Protein AF-A0A955EK49-F1 (afdb_monomer_lite)

Secondary structure (DSSP, 8-state):
-PPTT-S----TT-----EEE-GGG--S--SHHHHHHHHHHHHHHHS----S----TTS-HHHHHHHHHH--TTT------EEETTEEE-

Sequence (90 aa):
MPSRNAIKDYVSDSFYHIYNRGVEKRKIFLDERDYAVFLSYFKVALSERIDEDIENEALSVVEEARLRRLNLHKDIELVAYCLVPNHFHF

Foldseek 3Di:
DDDPPPDDDDDPPDDDKDKDFADVNAFPDPDPLSVLLVVVLVVLQADDPDVDCPPSVSDDPVSSVVSVVNNCHPVDDDDDKDDDGGMIID

Radius of gyration: 15.08 Å; chains: 1; bounding box: 27×43×32 Å

pLDDT: mean 87.12, std 10.48, range [56.5, 97.75]

Structure (mmCIF, N/CA/C/O backbone):
data_AF-A0A955EK49-F1
#
_entry.id   AF-A0A955EK49-F1
#
loop_
_atom_site.group_PDB
_atom_site.id
_atom_site.type_symbol
_atom_site.label_atom_id
_atom_site.label_alt_id
_atom_site.label_comp_id
_atom_site.label_asym_id
_atom_site.label_entity_id
_atom_site.label_seq_id
_atom_site.pdbx_PDB_ins_code
_atom_site.Cartn_x
_atom_site.Cartn_y
_atom_site.Cartn_z
_atom_site.occupancy
_atom_site.B_iso_or_equiv
_atom_site.auth_seq_id
_atom_site.auth_comp_id
_atom_site.auth_asym_id
_atom_site.auth_atom_id
_atom_site.pdbx_PDB_model_num
ATOM 1 N N . MET A 1 1 ? 4.221 -26.978 12.585 1.00 61.44 1 MET A N 1
ATOM 2 C CA . MET A 1 1 ? 3.751 -27.056 11.183 1.00 61.44 1 MET A CA 1
ATOM 3 C C . MET A 1 1 ? 4.208 -25.796 10.468 1.00 61.44 1 MET A C 1
ATOM 5 O O . MET A 1 1 ? 4.064 -24.738 11.073 1.00 61.44 1 MET A O 1
ATOM 9 N N . PRO A 1 2 ? 4.783 -25.876 9.258 1.00 74.12 2 PRO A N 1
ATOM 10 C CA . PRO A 1 2 ? 5.058 -24.680 8.469 1.00 74.12 2 PRO A CA 1
ATOM 11 C C . PRO A 1 2 ? 3.743 -23.958 8.153 1.00 74.12 2 PRO A C 1
ATOM 13 O O . PRO A 1 2 ? 2.692 -24.591 8.025 1.00 74.12 2 PRO A O 1
ATOM 16 N N . SER A 1 3 ? 3.785 -22.630 8.080 1.00 77.56 3 SER A N 1
ATOM 17 C CA . SER A 1 3 ? 2.625 -21.835 7.688 1.00 77.56 3 SER A CA 1
ATOM 18 C C . SER A 1 3 ? 2.188 -22.191 6.265 1.00 77.56 3 SER A C 1
ATOM 20 O O . SER A 1 3 ? 2.985 -22.606 5.420 1.00 77.56 3 SER A O 1
ATOM 22 N N . ARG A 1 4 ? 0.893 -22.027 5.984 1.00 74.12 4 ARG A N 1
ATOM 23 C CA . ARG A 1 4 ? 0.373 -22.132 4.616 1.00 74.12 4 ARG A CA 1
ATOM 24 C C . ARG A 1 4 ? 1.127 -21.125 3.731 1.00 74.12 4 ARG A C 1
ATOM 26 O O . ARG A 1 4 ? 1.349 -19.998 4.169 1.00 74.12 4 ARG A O 1
ATOM 33 N N . ASN A 1 5 ? 1.515 -21.532 2.521 1.00 72.81 5 ASN A N 1
ATOM 34 C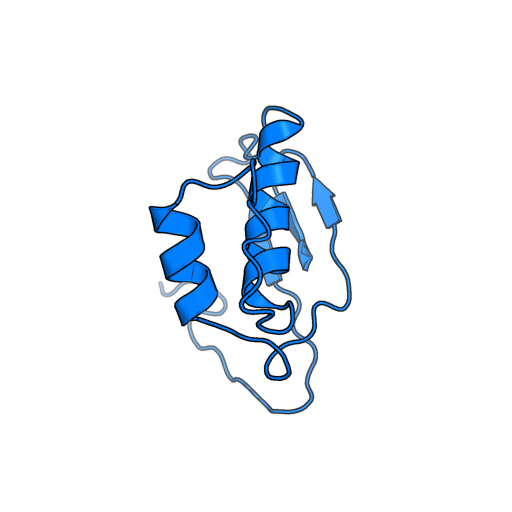 CA . ASN A 1 5 ? 2.293 -20.724 1.564 1.00 72.81 5 ASN A CA 1
ATOM 35 C C . ASN A 1 5 ? 3.711 -20.338 2.047 1.00 72.81 5 ASN A C 1
ATOM 37 O O . ASN A 1 5 ? 4.224 -19.277 1.693 1.00 72.81 5 ASN A O 1
ATOM 41 N N . ALA A 1 6 ? 4.345 -21.178 2.875 1.00 79.56 6 ALA A N 1
ATOM 42 C CA . ALA A 1 6 ? 5.736 -20.975 3.293 1.00 79.56 6 ALA A CA 1
ATOM 43 C C . ALA A 1 6 ? 6.735 -21.091 2.125 1.00 79.56 6 ALA A C 1
ATOM 45 O O . ALA A 1 6 ? 7.742 -20.387 2.114 1.00 79.56 6 ALA A O 1
ATOM 46 N N . ILE A 1 7 ? 6.443 -21.954 1.148 1.00 82.31 7 ILE A N 1
ATOM 47 C CA . ILE A 1 7 ? 7.179 -22.047 -0.117 1.00 82.31 7 ILE A CA 1
ATOM 48 C C . ILE A 1 7 ? 6.462 -21.141 -1.119 1.00 82.31 7 ILE A C 1
ATOM 50 O O . ILE A 1 7 ? 5.242 -21.236 -1.265 1.00 82.31 7 ILE A O 1
ATOM 54 N N . LYS A 1 8 ? 7.214 -20.238 -1.750 1.00 83.56 8 LYS A N 1
ATOM 55 C CA . LYS A 1 8 ? 6.706 -19.277 -2.729 1.00 83.56 8 LYS A CA 1
ATOM 56 C C . LYS A 1 8 ? 7.435 -19.494 -4.044 1.00 83.56 8 LYS A C 1
ATOM 58 O O . LYS A 1 8 ? 8.637 -19.250 -4.114 1.00 83.56 8 LYS A O 1
ATOM 63 N N . ASP A 1 9 ? 6.690 -19.917 -5.054 1.00 85.25 9 ASP A N 1
ATOM 64 C CA . ASP A 1 9 ? 7.190 -20.014 -6.417 1.00 85.25 9 ASP A CA 1
ATOM 65 C C . ASP A 1 9 ? 6.866 -18.704 -7.134 1.00 85.25 9 ASP A C 1
ATOM 67 O O . ASP A 1 9 ? 5.698 -18.342 -7.289 1.00 85.25 9 ASP A O 1
ATOM 71 N N . TYR A 1 10 ? 7.909 -17.972 -7.520 1.00 87.62 10 TYR A N 1
ATOM 72 C CA . TYR A 1 10 ? 7.777 -16.742 -8.289 1.00 87.62 10 TYR A CA 1
ATOM 73 C C . TYR A 1 10 ? 8.068 -17.031 -9.759 1.00 87.62 10 TYR A C 1
ATOM 75 O O . TYR A 1 10 ? 9.166 -17.439 -10.131 1.00 87.62 10 TYR A O 1
ATOM 83 N N . VAL A 1 11 ? 7.055 -16.812 -10.579 1.00 92.38 11 VAL A N 1
ATOM 84 C CA . VAL A 1 11 ? 7.048 -16.891 -12.036 1.00 92.38 11 VAL A CA 1
ATOM 85 C C . VAL A 1 11 ? 6.969 -15.476 -12.614 1.00 92.38 11 VAL A C 1
ATOM 87 O O . VAL A 1 11 ? 6.290 -14.611 -12.047 1.00 92.38 11 VAL A O 1
ATOM 90 N N . SER A 1 12 ? 7.664 -15.244 -13.730 1.00 91.50 12 SER A N 1
ATOM 91 C CA . SER A 1 12 ? 7.595 -13.988 -14.482 1.00 91.50 12 SER A CA 1
ATOM 92 C C . SER A 1 12 ? 6.193 -13.743 -15.051 1.00 91.50 12 SER A C 1
ATOM 94 O O . SER A 1 12 ? 5.406 -14.678 -15.214 1.00 91.50 12 SER A O 1
ATOM 96 N N . ASP A 1 13 ? 5.880 -12.475 -15.332 1.00 91.00 13 ASP A N 1
ATOM 97 C CA . ASP A 1 13 ? 4.657 -12.047 -16.034 1.00 91.00 13 ASP A CA 1
ATOM 98 C C . ASP A 1 13 ? 3.351 -12.584 -15.419 1.00 91.00 13 ASP A C 1
ATOM 100 O O . ASP A 1 13 ? 2.381 -12.894 -16.111 1.00 91.00 13 ASP A O 1
ATOM 104 N N . SER A 1 14 ? 3.339 -12.737 -14.094 1.00 93.81 14 SER A N 1
ATOM 105 C CA . SER A 1 14 ? 2.246 -13.354 -13.344 1.00 93.81 14 SER A CA 1
ATOM 106 C C . SER A 1 14 ? 1.666 -12.393 -12.311 1.00 93.81 14 SER A C 1
ATOM 108 O O . SER A 1 14 ? 2.380 -11.585 -11.721 1.00 93.81 14 SER A O 1
ATOM 110 N N . PHE A 1 15 ? 0.364 -12.521 -12.053 1.00 94.69 15 PHE A N 1
ATOM 111 C CA . PHE A 1 15 ? -0.335 -11.736 -11.037 1.00 94.69 15 PHE A CA 1
ATOM 112 C C . PHE A 1 15 ? -0.344 -12.477 -9.701 1.00 94.69 15 PHE A C 1
ATOM 114 O O . PHE A 1 15 ? -0.691 -13.658 -9.634 1.00 94.69 15 PHE A O 1
ATOM 121 N N . TYR A 1 16 ? -0.018 -11.763 -8.626 1.00 93.25 16 TYR A N 1
ATOM 122 C CA . TYR A 1 16 ? -0.028 -12.295 -7.268 1.00 93.25 16 TYR A CA 1
ATOM 123 C C . TYR A 1 16 ? -1.012 -11.514 -6.420 1.00 93.25 16 TYR A C 1
ATOM 125 O O . TYR A 1 16 ? -0.969 -10.292 -6.398 1.00 93.25 16 TYR A O 1
ATOM 133 N N . HIS A 1 17 ? -1.847 -12.242 -5.684 1.00 92.62 17 HIS A N 1
ATOM 134 C CA . HIS A 1 17 ? -2.711 -11.656 -4.673 1.00 92.62 17 HIS A CA 1
ATOM 135 C C . HIS A 1 17 ? -2.023 -11.742 -3.307 1.00 92.62 17 HIS A C 1
ATOM 137 O O . HIS A 1 17 ? -1.857 -12.828 -2.739 1.00 92.62 17 HIS A O 1
ATOM 143 N N . ILE A 1 18 ? -1.618 -10.595 -2.778 1.00 92.19 18 ILE A N 1
ATOM 144 C CA . ILE A 1 18 ? -0.964 -10.454 -1.484 1.00 92.19 18 ILE A CA 1
ATOM 145 C C . ILE A 1 18 ? -1.989 -9.938 -0.486 1.00 92.19 18 ILE A C 1
ATOM 147 O O . ILE A 1 18 ? -2.679 -8.950 -0.713 1.00 92.19 18 ILE A O 1
ATOM 151 N N . TYR A 1 19 ? -2.070 -10.589 0.668 1.00 93.62 19 TYR A N 1
ATOM 152 C CA . TYR A 1 19 ? -2.948 -10.141 1.735 1.00 93.62 19 TYR A CA 1
ATOM 153 C C . TYR A 1 19 ? -2.292 -10.324 3.094 1.00 93.62 19 TYR A C 1
ATOM 155 O O . TYR A 1 19 ? -1.509 -11.251 3.323 1.00 93.62 19 TYR A O 1
ATOM 163 N N . ASN A 1 20 ? -2.643 -9.441 4.019 1.00 94.25 20 ASN A N 1
ATOM 164 C CA . ASN A 1 20 ? -2.289 -9.584 5.421 1.00 94.25 20 ASN A CA 1
ATOM 165 C C . ASN A 1 20 ? -3.446 -9.101 6.295 1.00 94.25 20 ASN A C 1
ATOM 167 O O . ASN A 1 20 ? -4.252 -8.269 5.882 1.00 94.25 20 ASN A O 1
ATOM 171 N N . ARG A 1 21 ? -3.542 -9.641 7.508 1.00 94.75 21 ARG A N 1
ATOM 172 C CA . ARG A 1 21 ? -4.594 -9.332 8.474 1.00 94.75 21 ARG A CA 1
ATOM 173 C C . ARG A 1 21 ? -3.978 -9.130 9.849 1.00 94.75 21 ARG A C 1
ATOM 175 O O . ARG A 1 21 ? -3.087 -9.874 10.248 1.00 94.75 21 ARG A O 1
ATOM 182 N N . GLY A 1 22 ? -4.510 -8.162 10.591 1.00 95.62 22 GLY A N 1
ATOM 183 C CA . GLY A 1 22 ? -4.103 -7.898 11.963 1.00 95.62 22 GLY A CA 1
ATOM 184 C C . GLY A 1 22 ? -4.211 -9.141 12.842 1.00 95.62 22 GLY A C 1
ATOM 185 O O . GLY A 1 22 ? -5.190 -9.894 12.775 1.00 95.62 22 GLY A O 1
ATOM 186 N N . VAL A 1 23 ? -3.203 -9.347 13.690 1.00 94.69 23 VAL A N 1
ATOM 187 C CA . VAL A 1 23 ? -3.214 -10.398 14.713 1.00 94.69 23 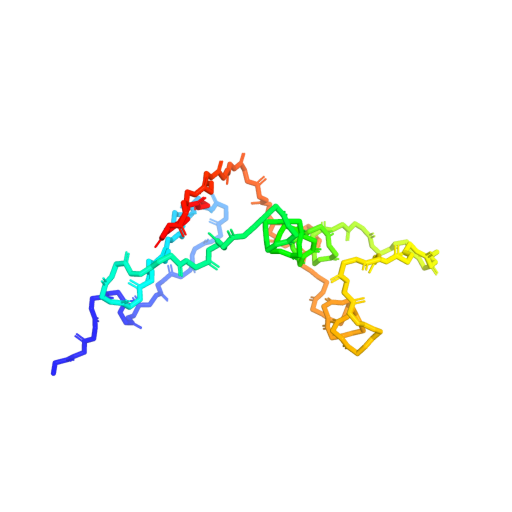VAL A CA 1
ATOM 188 C C . VAL A 1 23 ? -4.465 -10.234 15.574 1.00 94.69 23 VAL A C 1
ATOM 190 O O . VAL A 1 23 ? -4.803 -9.118 15.974 1.00 94.69 23 VAL A O 1
ATOM 193 N N . GLU A 1 24 ? -5.173 -11.340 15.816 1.00 96.12 24 GLU A N 1
ATOM 194 C CA . GLU A 1 24 ? -6.473 -11.348 16.510 1.00 96.12 24 GLU A CA 1
ATOM 195 C C . GLU A 1 24 ? -7.542 -10.467 15.837 1.00 96.12 24 GLU A C 1
ATOM 197 O O . GLU A 1 24 ? -8.475 -9.994 16.478 1.00 96.12 24 GLU A O 1
ATOM 202 N N . LYS A 1 25 ? -7.427 -10.244 14.518 1.00 94.25 25 LYS A N 1
ATOM 203 C CA . LYS A 1 25 ? -8.326 -9.391 13.716 1.00 94.25 25 LYS A CA 1
ATOM 204 C C . LYS A 1 25 ? -8.383 -7.933 14.189 1.00 94.25 25 LYS A C 1
ATOM 206 O O . LYS A 1 25 ? -9.330 -7.224 13.836 1.00 94.25 25 LYS A O 1
ATOM 211 N N . ARG A 1 26 ? -7.391 -7.489 14.965 1.00 97.31 26 ARG A N 1
ATOM 212 C CA . ARG A 1 26 ? -7.287 -6.107 15.440 1.00 97.31 26 ARG A CA 1
ATOM 213 C C . ARG A 1 26 ? -7.117 -5.145 14.269 1.00 97.31 26 ARG A C 1
ATOM 215 O O . ARG A 1 26 ? -6.595 -5.521 13.218 1.00 97.31 26 ARG A O 1
ATOM 222 N N . LYS A 1 27 ? -7.581 -3.909 14.463 1.00 97.69 27 LYS A N 1
ATOM 223 C CA . LYS A 1 27 ? -7.364 -2.837 13.492 1.00 97.69 27 LYS A CA 1
ATOM 224 C C . LYS A 1 27 ? -5.860 -2.595 13.339 1.00 97.69 27 LYS A C 1
ATOM 226 O O . LYS A 1 27 ? -5.145 -2.556 14.336 1.00 97.69 27 LYS A O 1
ATOM 231 N N . ILE A 1 28 ? -5.421 -2.482 12.094 1.00 97.19 28 ILE A N 1
ATOM 232 C CA . ILE A 1 28 ? -4.051 -2.134 11.698 1.00 97.19 28 ILE A CA 1
ATOM 233 C C . ILE A 1 28 ? -3.982 -0.723 11.109 1.00 97.19 28 ILE A C 1
ATOM 235 O O . ILE A 1 28 ? -2.912 -0.138 11.107 1.00 97.19 28 ILE A O 1
ATOM 239 N N . PHE A 1 29 ? -5.124 -0.186 10.670 1.00 97.75 29 PHE A N 1
ATOM 240 C CA . PHE A 1 29 ? -5.299 1.219 10.331 1.00 97.75 29 PHE A CA 1
ATOM 241 C C . PHE A 1 29 ? -6.289 1.823 11.333 1.00 97.75 29 PHE A C 1
ATOM 243 O O . PHE A 1 29 ? -7.468 1.440 11.372 1.00 97.75 29 PHE A O 1
ATOM 250 N N . LEU A 1 30 ? -5.789 2.685 12.211 1.00 97.44 30 LEU A N 1
ATOM 251 C CA . LEU A 1 30 ? -6.533 3.320 13.297 1.00 97.44 30 LEU A CA 1
ATOM 252 C C . LEU A 1 30 ? -7.090 4.677 12.871 1.00 97.44 30 LEU A C 1
ATOM 254 O O . LEU A 1 30 ? -8.195 5.024 13.292 1.00 97.44 30 LEU A O 1
ATOM 258 N N . ASP A 1 31 ? -6.366 5.387 12.010 1.00 97.06 31 ASP A N 1
ATOM 259 C CA . ASP A 1 31 ? -6.751 6.678 11.449 1.00 97.06 31 ASP A CA 1
ATOM 260 C C . ASP A 1 31 ? -6.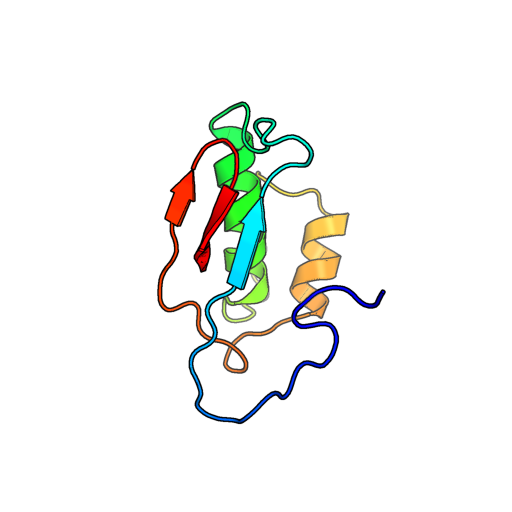393 6.795 9.955 1.00 97.06 31 ASP A C 1
ATOM 262 O O . ASP A 1 31 ? -5.846 5.872 9.353 1.00 97.06 31 ASP A O 1
ATOM 266 N N . GLU A 1 32 ? -6.748 7.922 9.333 1.00 95.19 32 GLU A N 1
ATOM 267 C CA . GLU A 1 32 ? -6.477 8.199 7.913 1.00 95.19 32 GLU A CA 1
ATOM 268 C C . GLU A 1 32 ? -4.980 8.322 7.599 1.00 95.19 32 GLU A C 1
ATOM 270 O O . GLU A 1 32 ? -4.549 8.001 6.487 1.00 95.19 32 GLU A O 1
ATOM 275 N N . ARG A 1 33 ? -4.173 8.743 8.581 1.00 94.44 33 ARG A N 1
ATOM 276 C CA . ARG A 1 33 ? -2.727 8.883 8.417 1.00 94.44 33 ARG A CA 1
ATOM 277 C C . ARG A 1 33 ? -2.084 7.517 8.235 1.00 94.44 33 ARG A C 1
ATOM 279 O O . ARG A 1 33 ? -1.218 7.391 7.375 1.00 94.44 33 ARG A O 1
ATOM 286 N N . ASP A 1 34 ? -2.543 6.493 8.950 1.00 95.50 34 ASP A N 1
ATOM 287 C CA . ASP A 1 34 ? -2.041 5.126 8.779 1.00 95.50 34 ASP A CA 1
ATOM 288 C C . ASP A 1 34 ? -2.205 4.630 7.332 1.00 95.50 34 ASP A C 1
ATOM 290 O O . ASP A 1 34 ? -1.284 4.037 6.769 1.00 95.50 34 ASP A O 1
ATOM 294 N N . TYR A 1 35 ? -3.350 4.908 6.694 1.00 95.81 35 TYR A N 1
ATOM 295 C CA . TYR A 1 35 ? -3.566 4.557 5.284 1.00 95.81 35 TYR A CA 1
ATOM 296 C C . TYR A 1 35 ? -2.628 5.337 4.360 1.00 95.81 35 TYR A C 1
ATOM 298 O O . TYR A 1 35 ? -2.052 4.755 3.438 1.00 95.81 35 TYR A O 1
ATOM 306 N N . ALA A 1 36 ? -2.459 6.640 4.609 1.00 93.81 36 ALA A N 1
ATOM 307 C CA . ALA A 1 36 ? -1.590 7.496 3.809 1.00 93.81 36 ALA A CA 1
ATOM 308 C C . ALA A 1 36 ? -0.131 7.028 3.876 1.00 93.81 36 ALA A C 1
ATOM 310 O O . ALA A 1 36 ? 0.487 6.826 2.834 1.00 93.81 36 ALA A O 1
ATOM 311 N N . VAL A 1 37 ? 0.389 6.777 5.082 1.00 92.31 37 VAL A N 1
ATOM 312 C CA . VAL A 1 37 ? 1.738 6.236 5.314 1.00 92.31 37 VAL A CA 1
ATOM 313 C C . VAL A 1 37 ? 1.897 4.883 4.627 1.00 92.31 37 VAL A C 1
ATOM 315 O O . VAL A 1 37 ? 2.879 4.647 3.930 1.00 92.31 37 VAL A O 1
ATOM 318 N N . PHE A 1 38 ? 0.907 3.999 4.752 1.00 94.50 38 PHE A N 1
ATOM 319 C CA . PHE A 1 38 ? 0.980 2.677 4.146 1.00 94.50 38 PHE A CA 1
ATOM 320 C C . PHE A 1 38 ? 1.073 2.724 2.614 1.00 94.50 38 PHE A C 1
ATOM 322 O O . PHE A 1 38 ? 1.924 2.059 2.023 1.00 94.50 38 PHE A O 1
ATOM 329 N N . LEU A 1 39 ? 0.238 3.539 1.963 1.00 93.19 39 LEU A N 1
ATOM 330 C CA . LEU A 1 39 ? 0.268 3.728 0.508 1.00 93.19 39 LEU A CA 1
ATOM 331 C C . LEU A 1 39 ? 1.523 4.467 0.037 1.00 93.19 39 LEU A C 1
ATOM 333 O O . LEU A 1 39 ? 2.007 4.224 -1.072 1.00 93.19 39 LEU A O 1
ATOM 337 N N . SER A 1 40 ? 2.077 5.343 0.873 1.00 91.25 40 SER A N 1
ATOM 338 C CA . SER A 1 40 ? 3.272 6.108 0.543 1.00 91.25 40 SER A CA 1
ATOM 339 C C . SER A 1 40 ? 4.497 5.201 0.349 1.00 91.25 40 SER A C 1
ATOM 341 O O . SER A 1 40 ? 5.313 5.481 -0.532 1.00 91.25 40 SER A O 1
ATOM 343 N N . TYR A 1 41 ? 4.578 4.066 1.062 1.00 90.56 41 TYR A N 1
ATOM 344 C CA . TYR A 1 41 ? 5.622 3.058 0.843 1.00 90.56 41 TYR A CA 1
ATOM 345 C C . TYR A 1 41 ? 5.623 2.529 -0.596 1.00 90.56 41 TYR A C 1
ATOM 347 O O . TYR A 1 41 ? 6.677 2.466 -1.230 1.00 90.56 41 TYR A O 1
ATOM 355 N N . PHE A 1 42 ? 4.447 2.182 -1.128 1.00 90.75 42 PHE A N 1
ATOM 356 C CA . PHE A 1 42 ? 4.303 1.695 -2.503 1.00 90.75 42 PHE A CA 1
ATOM 357 C C . PHE A 1 42 ? 4.569 2.802 -3.512 1.00 90.75 42 PHE A C 1
ATOM 359 O O . PHE A 1 42 ? 5.277 2.572 -4.488 1.00 90.75 42 PHE A O 1
ATOM 366 N N . LYS A 1 43 ? 4.068 4.016 -3.250 1.00 88.44 43 LYS A N 1
ATOM 367 C CA . LYS A 1 43 ? 4.337 5.179 -4.098 1.00 88.44 43 LYS A CA 1
ATOM 368 C C . LYS A 1 43 ? 5.842 5.386 -4.268 1.00 88.44 43 LYS A C 1
ATOM 370 O O . LYS A 1 43 ? 6.303 5.464 -5.397 1.00 88.44 43 LYS A O 1
ATOM 375 N N . VAL A 1 44 ? 6.614 5.416 -3.183 1.00 87.25 44 VAL A N 1
ATOM 376 C CA . VAL A 1 44 ? 8.075 5.600 -3.258 1.00 87.25 44 VAL A CA 1
ATOM 377 C C . VAL A 1 44 ? 8.770 4.406 -3.912 1.00 87.25 44 VAL A C 1
ATOM 379 O O . VAL A 1 44 ? 9.671 4.602 -4.719 1.00 87.25 44 VAL A O 1
ATOM 382 N N . ALA A 1 45 ? 8.376 3.174 -3.582 1.00 88.69 45 ALA A N 1
ATOM 383 C CA . ALA A 1 45 ? 9.057 1.986 -4.092 1.00 88.69 45 ALA A CA 1
ATOM 384 C C . ALA A 1 45 ? 8.789 1.703 -5.581 1.00 88.69 45 ALA A C 1
ATOM 386 O O . ALA A 1 45 ? 9.641 1.094 -6.221 1.00 88.69 45 ALA A O 1
ATOM 387 N N . LEU A 1 46 ? 7.627 2.100 -6.113 1.00 90.19 46 LEU A N 1
ATOM 388 C CA . LEU A 1 46 ? 7.180 1.779 -7.478 1.00 90.19 46 LEU A CA 1
ATOM 389 C C . LEU A 1 46 ? 7.244 2.965 -8.449 1.00 90.19 46 LEU A C 1
ATOM 391 O O . LEU A 1 46 ? 7.072 2.770 -9.654 1.00 90.19 46 LEU A O 1
ATOM 395 N N . SER A 1 47 ? 7.461 4.186 -7.956 1.00 87.12 47 SER A N 1
ATOM 396 C CA . SER A 1 47 ? 7.625 5.356 -8.826 1.00 87.12 47 SER A CA 1
ATOM 397 C C . SER A 1 47 ? 8.992 5.347 -9.493 1.00 87.12 47 SER A C 1
ATOM 399 O O . SER A 1 47 ? 9.969 4.857 -8.927 1.00 87.12 47 SER A O 1
ATOM 401 N N . GLU A 1 48 ? 9.061 5.928 -10.689 1.00 84.00 48 GLU A N 1
ATOM 402 C CA . GLU A 1 48 ? 10.342 6.203 -11.327 1.00 84.00 48 GLU A CA 1
ATOM 403 C C . GLU A 1 48 ? 11.199 7.042 -10.376 1.00 84.00 48 GLU A C 1
ATOM 405 O O . GLU A 1 48 ? 10.697 7.959 -9.719 1.00 84.00 48 GLU A O 1
ATOM 410 N N . ARG A 1 49 ? 12.490 6.706 -10.267 1.00 70.44 49 ARG A N 1
ATOM 411 C CA . ARG A 1 49 ? 13.437 7.536 -9.527 1.00 70.44 49 ARG A CA 1
ATOM 412 C C . ARG A 1 49 ? 13.568 8.866 -10.252 1.00 70.44 49 ARG A C 1
ATOM 414 O O . ARG A 1 49 ? 14.358 8.999 -11.180 1.00 70.44 49 ARG A O 1
ATOM 421 N N . ILE A 1 50 ? 12.793 9.838 -9.809 1.00 63.19 50 ILE A N 1
ATOM 422 C CA . ILE A 1 50 ? 13.093 11.233 -10.054 1.00 63.19 50 ILE A CA 1
ATOM 423 C C . ILE A 1 50 ? 14.005 11.623 -8.893 1.00 63.19 50 ILE A C 1
ATOM 425 O O . ILE A 1 50 ? 13.622 11.483 -7.735 1.00 63.19 50 ILE A O 1
ATOM 429 N N . ASP A 1 51 ? 15.232 12.049 -9.193 1.00 58.41 51 ASP A N 1
ATOM 430 C CA . ASP A 1 51 ? 16.181 12.555 -8.187 1.00 58.41 51 ASP A CA 1
ATOM 431 C C . ASP A 1 51 ? 15.682 13.848 -7.507 1.00 58.41 51 ASP A C 1
ATOM 433 O O . ASP A 1 51 ? 16.346 14.392 -6.630 1.00 58.41 51 ASP A O 1
ATOM 437 N N . GLU A 1 52 ? 14.505 14.340 -7.900 1.00 56.50 52 GLU A N 1
ATOM 438 C CA . GLU A 1 52 ? 13.808 15.428 -7.239 1.00 56.50 52 GLU A CA 1
ATOM 439 C C . GLU A 1 52 ? 13.283 14.957 -5.885 1.00 56.50 52 GLU A C 1
ATOM 441 O O . GLU A 1 52 ? 12.622 13.922 -5.759 1.00 56.50 52 GLU A O 1
ATOM 446 N N . ASP A 1 53 ? 13.596 15.745 -4.863 1.00 59.47 53 ASP A N 1
ATOM 447 C CA . ASP A 1 53 ? 13.135 15.604 -3.492 1.00 59.47 53 ASP A CA 1
ATOM 448 C C . ASP A 1 53 ? 11.608 15.742 -3.416 1.00 59.47 53 ASP A C 1
ATOM 450 O O . ASP A 1 53 ? 11.070 16.749 -2.961 1.00 59.47 53 ASP A O 1
ATOM 454 N N . ILE A 1 54 ? 10.876 14.724 -3.871 1.00 59.69 54 ILE A N 1
ATOM 455 C CA . ILE A 1 54 ? 9.470 14.558 -3.524 1.00 59.69 54 ILE A CA 1
ATOM 456 C C . ILE A 1 54 ? 9.477 14.194 -2.045 1.00 59.69 54 ILE A C 1
ATOM 458 O O . ILE A 1 54 ? 9.496 13.017 -1.693 1.00 59.69 54 ILE A O 1
ATOM 462 N N . GLU A 1 55 ? 9.533 15.213 -1.189 1.00 63.53 55 GLU A N 1
ATOM 463 C CA . GLU A 1 55 ? 9.373 15.054 0.246 1.00 63.53 55 GLU A CA 1
ATOM 464 C C . GLU A 1 55 ? 8.055 14.327 0.482 1.00 63.53 55 GLU A C 1
ATOM 466 O O . GLU A 1 55 ? 6.959 14.817 0.192 1.00 63.53 55 GLU A O 1
ATOM 471 N N . ASN A 1 56 ? 8.163 13.094 0.958 1.00 71.00 56 ASN A N 1
ATOM 472 C CA . ASN A 1 56 ? 7.000 12.333 1.337 1.00 71.00 56 ASN A CA 1
ATOM 473 C C . ASN A 1 56 ? 6.702 12.655 2.797 1.00 71.00 56 ASN A C 1
ATOM 475 O O . ASN A 1 56 ? 7.225 12.000 3.690 1.00 71.00 56 ASN A O 1
ATOM 479 N N . GLU A 1 57 ? 5.848 13.652 3.039 1.00 77.12 57 GLU A N 1
ATOM 480 C CA . GLU A 1 57 ? 5.479 14.115 4.390 1.00 77.12 57 GLU A CA 1
ATOM 481 C C . GLU A 1 57 ? 4.945 12.993 5.306 1.00 77.12 57 GLU A C 1
ATOM 483 O O . GLU A 1 57 ? 4.914 13.127 6.533 1.00 77.12 57 GLU A O 1
ATOM 488 N N . ALA A 1 58 ? 4.523 11.865 4.725 1.00 80.62 58 ALA A N 1
ATOM 489 C CA . ALA A 1 58 ? 4.076 10.697 5.466 1.00 80.62 58 ALA A CA 1
ATOM 490 C C . ALA A 1 58 ? 5.233 9.832 6.013 1.00 80.62 58 ALA A C 1
ATOM 492 O O . ALA A 1 58 ? 5.005 9.055 6.937 1.00 80.62 58 ALA A O 1
ATOM 493 N N . LEU A 1 59 ? 6.453 9.938 5.481 1.00 80.62 59 LEU A N 1
ATOM 494 C CA . LEU A 1 59 ? 7.596 9.094 5.846 1.00 80.62 59 LEU A CA 1
ATOM 495 C C . LEU A 1 59 ? 8.705 9.889 6.530 1.00 80.62 59 LEU A C 1
ATOM 497 O O . LEU A 1 59 ? 8.936 11.062 6.249 1.00 80.62 59 LEU A O 1
ATOM 501 N N . SER A 1 60 ? 9.456 9.222 7.405 1.00 84.75 60 SER A N 1
ATOM 502 C CA . SER A 1 60 ? 10.729 9.774 7.859 1.00 84.75 60 SER A CA 1
ATOM 503 C C . SER A 1 60 ? 11.789 9.702 6.754 1.00 84.75 60 SER A C 1
ATOM 505 O O . SER A 1 60 ? 11.797 8.783 5.932 1.00 84.75 60 SER A O 1
ATOM 507 N N . VAL A 1 61 ? 12.769 10.610 6.808 1.00 82.25 61 VAL A N 1
ATOM 508 C CA . VAL A 1 61 ? 13.919 10.652 5.880 1.00 82.25 61 VAL A CA 1
ATOM 509 C C . VAL A 1 61 ? 14.634 9.296 5.779 1.00 82.25 61 VAL A C 1
ATOM 511 O O . VAL A 1 61 ? 15.080 8.881 4.709 1.00 82.25 61 VAL A O 1
ATOM 514 N N . VAL A 1 62 ? 14.736 8.569 6.897 1.00 84.44 62 VAL A N 1
ATOM 515 C CA . VAL A 1 62 ? 15.406 7.260 6.949 1.00 84.44 62 VAL A CA 1
ATOM 516 C C . VAL A 1 62 ? 14.592 6.181 6.232 1.00 84.44 62 VAL A C 1
ATOM 518 O O . VAL A 1 62 ? 15.160 5.367 5.499 1.00 84.44 62 VAL A O 1
ATOM 521 N N . GLU A 1 63 ? 13.273 6.157 6.434 1.00 83.25 63 GLU A N 1
ATOM 522 C CA . GLU A 1 63 ? 12.380 5.218 5.748 1.00 83.25 63 GLU A CA 1
ATOM 523 C C . GLU A 1 63 ? 12.376 5.472 4.250 1.00 83.25 63 GLU A C 1
ATOM 525 O O . GLU A 1 63 ? 12.547 4.539 3.465 1.00 83.25 63 GLU A O 1
ATOM 530 N N . GLU A 1 64 ? 12.267 6.737 3.859 1.00 79.75 64 GLU A N 1
ATOM 531 C CA . GLU A 1 64 ? 12.288 7.137 2.465 1.00 79.75 64 GLU A CA 1
ATOM 532 C C . GLU A 1 64 ? 13.594 6.716 1.779 1.00 79.75 64 GLU A C 1
ATOM 534 O O . GLU A 1 64 ? 13.564 6.052 0.740 1.00 79.75 64 GLU A O 1
ATOM 539 N N . ALA A 1 65 ? 14.748 6.983 2.398 1.00 81.44 65 ALA A N 1
ATOM 540 C CA . ALA A 1 65 ? 16.042 6.555 1.873 1.00 81.44 65 ALA A CA 1
ATOM 541 C C . ALA A 1 65 ? 16.138 5.027 1.712 1.00 81.44 65 ALA A C 1
ATOM 543 O O . ALA A 1 65 ? 16.730 4.534 0.747 1.00 81.44 65 ALA A O 1
ATOM 544 N N . ARG A 1 66 ? 15.551 4.250 2.633 1.00 83.50 66 ARG A N 1
ATOM 545 C CA . ARG A 1 66 ? 15.524 2.783 2.541 1.00 83.50 66 ARG A CA 1
ATOM 546 C C . ARG A 1 66 ? 14.660 2.302 1.375 1.00 83.50 66 ARG A C 1
ATOM 548 O O . ARG A 1 66 ? 15.073 1.384 0.672 1.00 83.50 66 ARG A O 1
ATOM 555 N N . LEU A 1 67 ? 13.494 2.900 1.157 1.00 81.12 67 LEU A N 1
ATOM 556 C CA . LEU A 1 67 ? 12.586 2.522 0.068 1.00 81.12 67 LEU A CA 1
ATOM 557 C C . LEU A 1 67 ? 13.133 2.927 -1.294 1.00 81.12 67 LEU A C 1
ATOM 559 O O . LEU A 1 67 ? 13.122 2.119 -2.220 1.00 81.12 67 LEU A O 1
ATOM 563 N N . ARG A 1 68 ? 13.706 4.132 -1.397 1.00 78.38 68 ARG A N 1
ATOM 564 C CA . ARG A 1 68 ? 14.382 4.596 -2.614 1.00 78.38 68 ARG A CA 1
ATOM 565 C C . ARG A 1 68 ? 15.512 3.645 -3.019 1.00 78.38 68 ARG A C 1
ATOM 567 O O . ARG A 1 68 ? 15.766 3.488 -4.209 1.00 78.38 68 ARG A O 1
ATOM 574 N N . ARG A 1 69 ? 16.187 2.977 -2.069 1.00 81.88 69 ARG A N 1
ATOM 575 C CA . ARG A 1 69 ? 17.199 1.935 -2.356 1.00 81.88 69 ARG A CA 1
ATOM 576 C C . ARG A 1 69 ? 16.617 0.633 -2.904 1.00 81.88 69 ARG A C 1
ATOM 578 O O . ARG A 1 69 ? 17.341 -0.045 -3.620 1.00 81.88 69 ARG A O 1
ATOM 585 N N . LEU A 1 70 ? 15.373 0.285 -2.568 1.00 82.44 70 LEU A N 1
ATOM 586 C CA . LEU A 1 70 ? 14.717 -0.907 -3.114 1.00 82.44 70 LEU A CA 1
ATOM 587 C C . LEU A 1 70 ? 14.358 -0.722 -4.590 1.00 82.44 70 LEU A C 1
ATOM 589 O O . LEU A 1 70 ? 14.540 -1.674 -5.331 1.00 82.44 70 LEU A O 1
ATOM 593 N N . ASN A 1 71 ? 13.886 0.477 -4.973 1.00 81.56 71 ASN A N 1
ATOM 594 C CA . ASN A 1 71 ? 13.478 0.875 -6.331 1.00 81.56 71 ASN A CA 1
ATOM 595 C C . ASN A 1 71 ? 12.965 -0.290 -7.196 1.00 81.56 71 ASN A C 1
ATOM 597 O O . ASN A 1 71 ? 13.696 -0.826 -8.020 1.00 81.56 71 ASN A O 1
ATOM 601 N N . LEU A 1 72 ? 11.700 -0.647 -7.001 1.00 88.31 72 LEU A N 1
ATOM 602 C CA . LEU A 1 72 ? 11.022 -1.749 -7.687 1.00 88.31 72 LEU A CA 1
ATOM 603 C C . LEU A 1 72 ? 10.287 -1.270 -8.949 1.00 88.31 72 LEU A C 1
ATOM 605 O O . LEU A 1 72 ? 9.453 -1.988 -9.503 1.00 88.31 72 LEU A O 1
ATOM 609 N N . HIS A 1 73 ? 10.557 -0.038 -9.385 1.00 89.25 73 HIS A N 1
ATOM 610 C CA . HIS A 1 73 ? 9.981 0.526 -10.592 1.00 89.25 73 HIS A CA 1
ATOM 611 C C . HIS A 1 73 ? 10.341 -0.333 -11.812 1.00 89.25 73 HIS A C 1
ATOM 613 O O . HIS A 1 73 ? 11.509 -0.646 -12.021 1.00 89.25 73 HIS A O 1
ATOM 619 N N . LYS A 1 74 ? 9.337 -0.682 -12.628 1.00 89.00 74 LYS A N 1
ATOM 620 C CA . LYS A 1 74 ? 9.409 -1.607 -13.785 1.00 89.00 74 LYS A CA 1
ATOM 621 C C . LYS A 1 74 ? 9.642 -3.086 -13.454 1.00 89.00 74 LYS A C 1
ATOM 623 O O . LYS A 1 74 ? 9.401 -3.909 -14.330 1.00 89.00 74 LYS A O 1
ATOM 628 N N . ASP A 1 75 ? 10.022 -3.430 -12.225 1.00 90.12 75 ASP A N 1
ATOM 629 C CA . ASP A 1 75 ? 10.129 -4.828 -11.786 1.00 90.12 75 ASP A CA 1
ATOM 630 C C . ASP A 1 75 ? 8.788 -5.374 -11.277 1.00 90.12 75 ASP A C 1
ATOM 632 O O . ASP A 1 75 ? 8.476 -6.552 -11.451 1.00 90.12 75 ASP A O 1
ATOM 636 N N . ILE A 1 76 ? 7.992 -4.523 -10.623 1.00 91.50 76 ILE A N 1
ATOM 637 C CA . ILE A 1 76 ? 6.681 -4.871 -10.070 1.00 91.50 76 ILE A CA 1
ATOM 638 C C . ILE A 1 76 ? 5.679 -3.776 -10.429 1.00 91.50 76 ILE A C 1
ATOM 640 O O . ILE A 1 76 ? 5.964 -2.586 -10.302 1.00 91.50 76 ILE A O 1
ATOM 644 N N . GLU A 1 77 ? 4.475 -4.184 -10.820 1.00 93.19 77 GLU A N 1
ATOM 645 C CA . GLU A 1 77 ? 3.348 -3.287 -11.062 1.00 93.19 77 GLU A CA 1
ATOM 646 C C . GLU A 1 77 ? 2.244 -3.539 -10.030 1.00 93.19 77 GLU A C 1
ATOM 648 O O . GLU A 1 77 ? 1.837 -4.679 -9.797 1.00 93.19 77 GLU A O 1
ATOM 653 N N . LEU A 1 78 ? 1.756 -2.468 -9.396 1.00 93.75 78 LEU A N 1
ATOM 654 C CA . LEU A 1 78 ? 0.601 -2.546 -8.508 1.00 93.75 78 LEU A CA 1
ATOM 655 C C . LEU A 1 78 ? -0.685 -2.384 -9.318 1.00 93.75 78 LEU A C 1
ATOM 657 O O . LEU A 1 78 ? -1.037 -1.280 -9.722 1.00 93.75 78 LEU A O 1
ATOM 661 N N . VAL A 1 79 ? -1.389 -3.494 -9.522 1.00 95.50 79 VAL A N 1
ATOM 662 C CA . VAL A 1 79 ? -2.539 -3.568 -10.436 1.00 95.50 79 VAL A CA 1
ATOM 663 C C . VAL A 1 79 ? -3.846 -3.181 -9.744 1.00 95.50 79 VAL A C 1
ATOM 665 O O . VAL A 1 79 ? -4.686 -2.493 -10.321 1.00 95.50 79 VAL A O 1
ATOM 668 N N . ALA A 1 80 ? -4.035 -3.617 -8.500 1.00 95.75 80 ALA A N 1
ATOM 669 C CA . ALA A 1 80 ? -5.209 -3.310 -7.697 1.00 95.75 80 ALA A CA 1
ATOM 670 C C . ALA A 1 80 ? -4.847 -3.307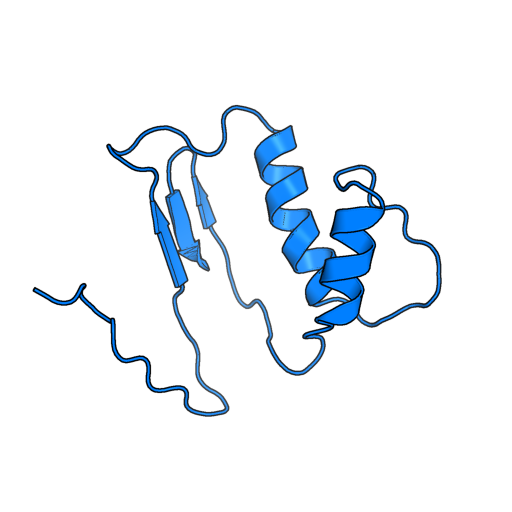 -6.211 1.00 95.75 80 ALA A C 1
ATOM 672 O O . ALA A 1 80 ? -3.827 -3.856 -5.806 1.00 95.75 80 ALA A O 1
ATOM 673 N N . TYR A 1 81 ? -5.684 -2.674 -5.390 1.00 97.19 81 TYR A N 1
ATOM 674 C CA . TYR A 1 81 ? -5.584 -2.791 -3.941 1.00 97.19 81 TYR A CA 1
ATOM 675 C C . TYR A 1 81 ? -6.917 -2.508 -3.251 1.00 97.19 81 TYR A C 1
ATOM 677 O O . TYR A 1 81 ? -7.784 -1.810 -3.779 1.00 97.19 81 TYR A O 1
ATOM 685 N N . CYS A 1 82 ? -7.074 -3.039 -2.042 1.00 97.38 82 CYS A N 1
ATOM 686 C CA . CYS A 1 82 ? -8.189 -2.757 -1.149 1.00 97.38 8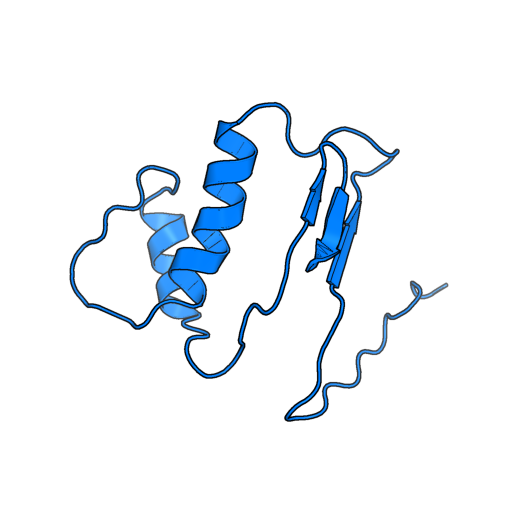2 CYS A CA 1
ATOM 687 C C . CYS A 1 82 ? -7.680 -2.692 0.294 1.00 97.38 82 CYS A C 1
ATOM 689 O O . CYS A 1 82 ? -7.104 -3.656 0.805 1.00 97.38 82 CYS A O 1
ATOM 691 N N . LEU A 1 83 ? -7.899 -1.552 0.952 1.00 97.69 83 LEU A N 1
ATOM 692 C CA . LEU A 1 83 ? -7.525 -1.334 2.347 1.00 97.69 83 LEU A CA 1
ATOM 693 C C . LEU A 1 83 ? -8.782 -1.308 3.209 1.00 97.69 83 LEU A C 1
ATOM 695 O O . LEU A 1 83 ? -9.720 -0.561 2.940 1.00 97.69 83 LEU A O 1
ATOM 699 N N . VAL A 1 84 ? -8.791 -2.108 4.269 1.00 96.31 84 VAL A N 1
ATOM 700 C CA . VAL A 1 84 ? -9.872 -2.146 5.254 1.00 96.31 84 VAL A CA 1
ATOM 701 C C . VAL A 1 84 ? -9.275 -2.150 6.662 1.00 96.31 84 VAL A C 1
ATOM 703 O O . VAL A 1 84 ? -8.141 -2.586 6.845 1.00 96.31 84 VAL A O 1
ATOM 706 N N . PRO A 1 85 ? -10.004 -1.713 7.704 1.00 97.75 85 PRO A N 1
ATOM 707 C CA . PRO A 1 85 ? -9.381 -1.351 8.981 1.00 97.75 85 PRO A CA 1
ATOM 708 C C . PRO A 1 85 ? -8.491 -2.415 9.634 1.00 97.75 85 PRO A C 1
ATOM 710 O O . PRO A 1 85 ? -7.576 -2.072 10.374 1.00 97.75 85 PRO A O 1
ATOM 713 N N . ASN A 1 86 ? -8.746 -3.706 9.402 1.00 97.69 86 ASN A N 1
ATOM 714 C CA . ASN A 1 86 ? -7.992 -4.812 10.000 1.00 97.69 86 ASN A CA 1
ATOM 715 C C . ASN A 1 86 ? -7.276 -5.733 8.998 1.00 97.69 86 ASN A C 1
ATOM 717 O O . ASN A 1 86 ? -6.704 -6.738 9.424 1.00 97.69 86 ASN A O 1
ATOM 721 N N . HIS A 1 87 ? -7.330 -5.460 7.694 1.00 96.69 87 HIS A N 1
ATOM 722 C CA . HIS A 1 87 ? -6.620 -6.245 6.683 1.00 96.69 87 HIS A CA 1
ATOM 723 C C . HIS A 1 87 ? -6.470 -5.472 5.372 1.00 96.69 87 HIS A C 1
ATOM 725 O O . HIS A 1 87 ? -7.107 -4.449 5.159 1.00 96.69 87 HIS A O 1
ATOM 731 N N . PHE A 1 88 ? -5.630 -5.963 4.477 1.00 97.38 88 PHE A N 1
ATOM 732 C CA . PHE A 1 88 ? -5.500 -5.400 3.140 1.00 97.38 88 PHE A CA 1
AT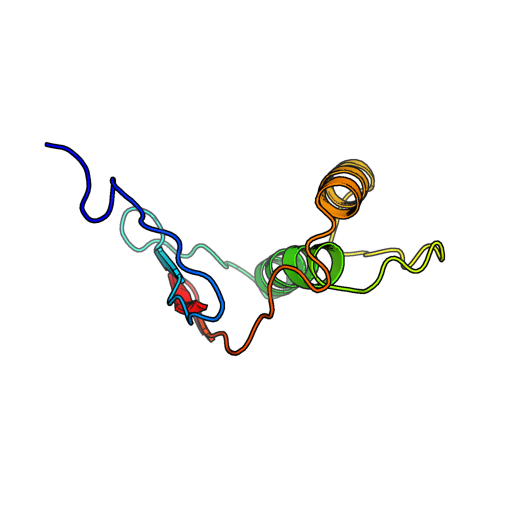OM 733 C C . PHE A 1 88 ? -5.305 -6.504 2.112 1.00 97.38 88 PHE A C 1
ATOM 735 O O . PHE A 1 88 ? -4.899 -7.621 2.450 1.00 97.38 88 PHE A O 1
ATOM 742 N N . HIS A 1 89 ? -5.583 -6.145 0.867 1.00 97.00 89 HIS A N 1
ATOM 743 C CA . HIS A 1 89 ? -5.413 -6.961 -0.321 1.00 97.00 89 HIS A CA 1
ATOM 744 C C . HIS A 1 89 ? -4.715 -6.126 -1.399 1.00 97.00 89 HIS A C 1
ATOM 746 O O . HIS A 1 89 ? -5.058 -4.955 -1.568 1.00 97.00 89 HIS A O 1
ATOM 752 N N . PHE A 1 90 ? -3.767 -6.734 -2.102 1.00 93.56 90 PHE A N 1
ATOM 753 C CA . PHE A 1 90 ? -3.054 -6.204 -3.264 1.00 93.56 90 PHE A CA 1
ATOM 754 C C . PHE A 1 90 ? -3.042 -7.260 -4.362 1.00 93.56 90 PHE A C 1
ATOM 756 O O . PHE A 1 90 ? -2.774 -8.430 -4.003 1.00 93.56 90 PHE A O 1
#